Protein AF-C4YUL5-F1 (afdb_monomer)

Secondary structure (DSSP, 8-state):
--PPPPTTS------HHHHHHHHHHHHHHHHHHHHHHHTTTTT---SSHHHHHHHHHHHHHHHHH-S-PPPHHHHH--

Radius of gyration: 16.3 Å; Cα contacts (8 Å, |Δi|>4): 31; chains: 1; bounding box: 32×28×41 Å

Solvent-accessible surface area (backbone atoms only — not comparable to full-atom values): 4941 Å² total; per-residue (Å²): 133,93,71,81,88,54,96,87,56,84,89,64,94,69,54,72,65,59,53,51,54,51,51,57,49,52,48,53,50,55,52,51,54,48,37,34,60,72,40,44,53,86,77,57,82,68,90,42,70,70,60,45,52,52,43,50,53,51,18,52,53,50,53,71,73,42,87,83,67,91,46,73,68,65,64,73,77,108

Structure (mmCIF, N/CA/C/O backbone):
data_AF-C4YUL5-F1
#
_entry.id   AF-C4YUL5-F1
#
loop_
_atom_site.group_PDB
_atom_site.id
_atom_site.type_symbol
_atom_site.label_atom_id
_atom_site.label_alt_id
_atom_site.label_comp_id
_atom_site.label_asym_id
_atom_site.label_entity_id
_atom_site.label_seq_id
_atom_site.pdbx_PDB_ins_code
_atom_site.Cartn_x
_atom_site.Cartn_y
_atom_site.Cartn_z
_atom_site.occupancy
_atom_site.B_iso_or_equiv
_atom_site.auth_seq_id
_atom_site.auth_comp_id
_atom_site.auth_asym_id
_atom_site.auth_atom_id
_atom_site.pdbx_PDB_model_num
ATOM 1 N N . MET A 1 1 ? -13.418 14.850 0.918 1.00 50.69 1 MET A N 1
ATOM 2 C CA . MET A 1 1 ? -12.191 14.231 1.471 1.00 50.69 1 MET A CA 1
ATOM 3 C C . MET A 1 1 ? -12.482 13.747 2.886 1.00 50.69 1 MET A C 1
ATOM 5 O O . MET A 1 1 ? -12.683 14.571 3.761 1.00 50.69 1 MET A O 1
ATOM 9 N N . VAL A 1 2 ? -12.577 12.432 3.104 1.00 56.78 2 VAL A N 1
ATOM 10 C CA . VAL A 1 2 ? -12.750 11.849 4.449 1.00 56.78 2 VAL A CA 1
ATOM 11 C C . VAL A 1 2 ? -11.370 11.770 5.105 1.00 56.78 2 VAL A C 1
ATOM 13 O O . VAL A 1 2 ? -10.516 11.011 4.635 1.00 56.78 2 VAL A O 1
ATOM 16 N N . THR A 1 3 ? -11.136 12.622 6.103 1.00 65.19 3 THR A N 1
ATOM 17 C CA . THR A 1 3 ? -9.846 12.820 6.782 1.00 65.19 3 THR A CA 1
ATOM 18 C C . THR A 1 3 ? -9.699 11.908 7.997 1.00 65.19 3 THR A C 1
ATOM 20 O O . THR A 1 3 ? -10.695 11.551 8.622 1.00 65.19 3 THR A O 1
ATOM 23 N N . ARG A 1 4 ? -8.458 11.578 8.383 1.00 65.56 4 ARG A N 1
ATOM 24 C CA . ARG A 1 4 ? -8.189 10.962 9.695 1.00 65.56 4 ARG A CA 1
ATOM 25 C C . ARG A 1 4 ? -8.718 11.863 10.814 1.00 65.56 4 ARG A C 1
ATOM 27 O O . ARG A 1 4 ? -8.700 13.089 10.682 1.00 65.56 4 ARG A O 1
ATOM 34 N N . VAL A 1 5 ? -9.164 11.250 11.909 1.00 70.88 5 VAL A N 1
ATOM 35 C CA . VAL A 1 5 ? -9.554 11.979 13.121 1.00 70.88 5 VAL A CA 1
ATOM 36 C C . VAL A 1 5 ? -8.304 12.654 13.684 1.00 70.88 5 VAL A C 1
ATOM 38 O O . VAL A 1 5 ? -7.320 11.983 13.987 1.00 70.88 5 VAL A O 1
ATOM 41 N N . LYS A 1 6 ? -8.309 13.987 13.774 1.00 70.19 6 LYS A N 1
ATOM 42 C CA . LYS A 1 6 ? -7.199 14.754 14.357 1.00 70.19 6 LYS A CA 1
ATOM 43 C C . LYS A 1 6 ? -7.400 14.877 15.866 1.00 70.19 6 LYS A C 1
ATOM 45 O O . LYS A 1 6 ? -8.527 15.064 16.315 1.00 70.19 6 LYS A O 1
ATOM 50 N N . LYS A 1 7 ? -6.304 14.891 16.631 1.00 67.69 7 LYS A N 1
ATOM 51 C CA . LYS A 1 7 ? -6.302 15.035 18.102 1.00 67.69 7 LYS A CA 1
ATOM 52 C C . LYS A 1 7 ? -7.082 16.262 18.624 1.00 67.69 7 LYS A C 1
ATOM 54 O O . LYS A 1 7 ? -7.594 16.215 19.729 1.00 67.69 7 LYS A O 1
ATOM 59 N N . ASN A 1 8 ? -7.222 17.319 17.814 1.00 73.75 8 ASN A N 1
ATOM 60 C CA . ASN A 1 8 ? -7.957 18.554 18.144 1.00 73.75 8 ASN A CA 1
ATOM 61 C C . ASN A 1 8 ? -9.380 18.640 17.547 1.00 73.75 8 ASN A C 1
ATOM 63 O O . ASN A 1 8 ? -9.966 19.722 17.506 1.00 73.75 8 ASN A O 1
ATOM 67 N N . MET A 1 9 ? -9.954 17.545 17.040 1.00 81.38 9 MET A N 1
ATOM 68 C CA . MET A 1 9 ? -11.352 17.552 16.593 1.00 81.38 9 MET A CA 1
ATOM 69 C C . MET A 1 9 ? -12.309 17.408 17.777 1.00 81.38 9 MET A C 1
ATOM 71 O O . MET A 1 9 ? -12.084 16.593 18.668 1.00 81.38 9 MET A O 1
ATOM 75 N N . LYS A 1 10 ? -13.416 18.163 17.756 1.00 74.56 10 LYS A N 1
ATOM 76 C CA . LYS A 1 10 ? -14.512 17.978 18.717 1.00 74.56 10 LYS A CA 1
ATOM 77 C C . LYS A 1 10 ? -14.979 16.521 18.654 1.00 74.56 10 LYS A C 1
ATOM 79 O O . LYS A 1 10 ? -15.289 16.026 17.569 1.00 74.56 10 LYS A O 1
ATOM 84 N N . ASN A 1 11 ? -15.015 15.846 19.803 1.00 68.00 11 ASN A N 1
ATOM 85 C CA . ASN A 1 11 ? -15.401 14.443 19.888 1.00 68.00 11 ASN A CA 1
ATOM 86 C C . ASN A 1 11 ? -16.895 14.303 19.566 1.00 68.00 11 ASN A C 1
ATOM 88 O O . ASN A 1 11 ? -17.753 14.538 20.413 1.00 68.00 11 ASN A O 1
ATOM 92 N N . LYS A 1 12 ? -17.207 13.965 18.315 1.00 72.06 12 LYS A N 1
ATOM 93 C CA . LYS A 1 12 ? -18.545 13.544 17.903 1.00 72.06 12 LYS A CA 1
ATOM 94 C C . LYS A 1 12 ? -18.618 12.030 18.072 1.00 72.06 12 LYS A C 1
ATOM 96 O O . LYS A 1 12 ? -17.666 11.344 17.706 1.00 72.06 12 LYS A O 1
ATOM 101 N N . LEU A 1 13 ? -19.730 11.514 18.604 1.00 72.12 13 LEU A N 1
ATOM 102 C CA . LEU A 1 13 ? -19.988 10.074 18.604 1.00 72.12 13 LEU A CA 1
ATOM 103 C C . LEU A 1 13 ? -19.931 9.593 17.147 1.00 72.12 13 LEU A C 1
ATOM 105 O O . LEU A 1 13 ? -20.792 9.931 16.336 1.00 72.12 13 LEU A O 1
ATOM 109 N N . MET A 1 14 ? -18.858 8.891 16.799 1.00 78.81 14 MET A N 1
ATOM 110 C CA . MET A 1 14 ? -18.666 8.337 15.469 1.00 78.81 14 MET A CA 1
ATOM 111 C C . MET A 1 14 ? -19.249 6.932 15.457 1.00 78.81 14 MET A C 1
ATOM 113 O O . MET A 1 14 ? -19.037 6.170 16.403 1.00 78.81 14 MET A O 1
ATOM 117 N N . SER A 1 15 ? -19.976 6.585 14.396 1.00 82.31 15 SER A N 1
ATOM 118 C CA . SER A 1 15 ? -20.493 5.229 14.254 1.00 82.31 15 SER A CA 1
ATOM 119 C C . SER A 1 15 ? -19.334 4.229 14.226 1.00 82.31 15 SER A C 1
ATOM 121 O O . SER A 1 15 ? -18.267 4.495 13.663 1.00 82.31 15 SER A O 1
ATOM 123 N N . MET A 1 16 ? -19.544 3.052 14.819 1.00 78.50 16 MET A N 1
ATOM 124 C CA . MET A 1 16 ? -18.566 1.960 14.793 1.00 78.50 16 MET A CA 1
ATOM 125 C C . MET A 1 16 ? -18.185 1.579 13.355 1.00 78.50 16 MET A C 1
ATOM 127 O O . MET A 1 16 ? -17.022 1.279 13.083 1.00 78.50 16 MET A O 1
ATOM 131 N N . LEU A 1 17 ? -19.138 1.668 12.422 1.00 81.62 17 LEU A N 1
ATOM 132 C CA . LEU A 1 17 ? -18.898 1.431 10.999 1.00 81.62 17 LEU A CA 1
ATOM 133 C C . LEU A 1 17 ? -17.925 2.460 10.418 1.00 81.62 17 LEU A C 1
ATOM 135 O O . LEU A 1 17 ? -16.906 2.079 9.846 1.00 81.62 17 LEU A O 1
ATOM 139 N N . ASP A 1 18 ? -18.171 3.749 10.645 1.00 82.12 18 ASP A N 1
ATOM 140 C CA . ASP A 1 18 ? -17.300 4.827 10.161 1.00 82.12 18 ASP A CA 1
ATOM 141 C C . ASP A 1 18 ? -15.872 4.683 10.704 1.00 82.12 18 ASP A C 1
ATOM 143 O O . ASP A 1 18 ? -14.896 4.886 9.977 1.00 82.12 18 ASP A O 1
ATOM 147 N N . LYS A 1 19 ? -15.730 4.240 11.961 1.00 80.81 19 LYS A N 1
ATOM 148 C CA . LYS A 1 19 ? -14.424 3.950 12.571 1.00 80.81 19 LYS A CA 1
ATOM 149 C C . LYS A 1 19 ? -13.681 2.829 11.846 1.00 80.81 19 LYS A C 1
ATOM 151 O O . LYS A 1 19 ? -12.492 2.970 11.560 1.0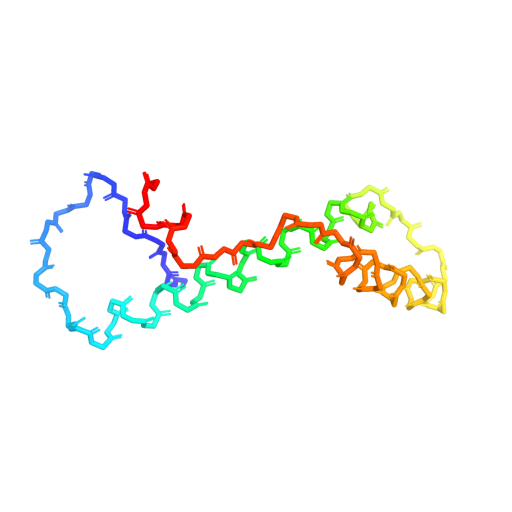0 80.81 19 LYS A O 1
ATOM 156 N N . ILE A 1 20 ? -14.367 1.738 11.513 1.00 82.88 20 ILE A N 1
ATOM 157 C CA . ILE A 1 20 ? -13.775 0.611 10.778 1.00 82.88 20 ILE A CA 1
ATOM 158 C C . ILE A 1 20 ? -13.391 1.032 9.354 1.00 82.88 20 ILE A C 1
ATOM 160 O O . ILE A 1 20 ? -12.298 0.690 8.892 1.00 82.88 20 ILE A O 1
ATOM 164 N N . LEU A 1 21 ? -14.243 1.797 8.664 1.00 84.62 21 LEU A N 1
ATOM 165 C CA . LEU A 1 21 ? -13.938 2.309 7.324 1.00 84.62 21 LEU A CA 1
ATOM 166 C C . LEU A 1 21 ? -12.690 3.205 7.327 1.00 84.62 21 LEU A C 1
ATOM 168 O O . LEU A 1 21 ? -11.828 3.064 6.454 1.00 84.62 21 LEU A O 1
ATOM 172 N N . LEU A 1 22 ? -12.551 4.081 8.325 1.00 83.81 22 LEU A N 1
ATOM 173 C CA . LEU A 1 22 ? -11.377 4.945 8.474 1.00 83.81 22 LEU A CA 1
ATOM 174 C C . LEU A 1 22 ? -10.087 4.151 8.707 1.00 83.81 22 LEU A C 1
ATOM 176 O O . LEU A 1 22 ? -9.065 4.471 8.099 1.00 83.81 22 LEU A O 1
ATOM 180 N N . LEU A 1 23 ? -10.128 3.099 9.530 1.00 81.81 23 LEU A N 1
ATOM 181 C CA . LEU A 1 23 ? -8.966 2.239 9.783 1.00 81.81 23 LEU A CA 1
ATOM 182 C C . LEU A 1 23 ? -8.536 1.468 8.530 1.00 81.81 23 LEU A C 1
ATOM 184 O O . LEU A 1 23 ? -7.351 1.451 8.193 1.00 81.81 23 LEU A O 1
ATOM 188 N N . LYS A 1 24 ? -9.492 0.884 7.795 1.00 83.50 24 LYS A N 1
ATOM 189 C CA . LYS A 1 24 ? -9.206 0.201 6.522 1.00 83.50 24 LYS A CA 1
ATOM 190 C C . LYS A 1 24 ? -8.567 1.152 5.510 1.00 83.50 24 LYS A C 1
ATOM 192 O O . LYS A 1 24 ? -7.598 0.788 4.850 1.00 83.50 24 LYS A O 1
ATOM 197 N N . LYS A 1 25 ? -9.058 2.390 5.424 1.00 85.12 25 LYS A N 1
ATOM 198 C CA . LYS A 1 25 ? -8.475 3.410 4.548 1.00 85.12 25 LYS A CA 1
ATOM 199 C C . LYS A 1 25 ? -7.066 3.820 4.990 1.00 85.12 25 LYS A C 1
ATOM 201 O O . LYS A 1 25 ? -6.182 3.928 4.146 1.00 85.12 25 LYS A O 1
ATOM 206 N N . ALA A 1 26 ? -6.841 4.006 6.291 1.00 83.12 26 ALA A N 1
ATOM 207 C CA . ALA A 1 26 ? -5.528 4.356 6.829 1.00 83.12 26 ALA A CA 1
ATOM 208 C C . ALA A 1 26 ? -4.472 3.278 6.526 1.00 83.12 26 ALA A C 1
ATOM 210 O O . ALA A 1 26 ? -3.351 3.622 6.157 1.00 83.12 26 ALA A O 1
ATOM 211 N N . LEU A 1 27 ? -4.843 1.993 6.598 1.00 83.88 27 LEU A N 1
ATOM 212 C CA . LEU A 1 27 ? -3.985 0.886 6.160 1.00 83.88 27 LEU A CA 1
ATOM 213 C C . LEU A 1 27 ? -3.619 1.002 4.682 1.00 83.88 27 LEU A C 1
ATOM 215 O O . LEU A 1 27 ? -2.438 0.954 4.349 1.00 83.88 27 LEU A O 1
ATOM 219 N N . ILE A 1 28 ? -4.614 1.176 3.808 1.00 84.69 28 ILE A N 1
ATOM 220 C CA . ILE A 1 28 ? -4.399 1.266 2.357 1.00 84.69 28 ILE A CA 1
ATOM 221 C C . ILE A 1 28 ? -3.476 2.445 2.023 1.00 84.69 28 ILE A C 1
ATOM 223 O O . ILE A 1 28 ? -2.531 2.282 1.254 1.00 84.69 28 ILE A O 1
ATOM 227 N N . GLU A 1 29 ? -3.690 3.609 2.643 1.00 85.12 29 GLU A N 1
ATOM 228 C CA . GLU A 1 29 ? -2.811 4.772 2.476 1.00 85.12 29 GLU A CA 1
ATOM 229 C C . GLU A 1 29 ? -1.374 4.470 2.928 1.00 85.12 29 GLU A C 1
ATOM 231 O O . GLU A 1 29 ? -0.432 4.767 2.197 1.00 85.12 29 GLU A O 1
ATOM 236 N N . SER A 1 30 ? -1.185 3.841 4.091 1.00 83.38 30 SER A N 1
ATOM 237 C CA . SER A 1 30 ? 0.149 3.489 4.600 1.00 83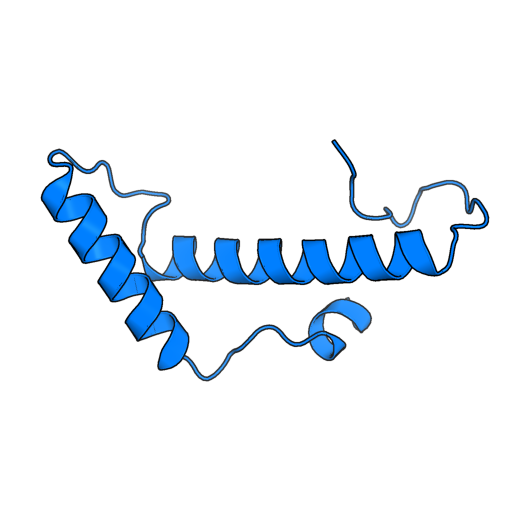.38 30 SER A CA 1
ATOM 238 C C . SER A 1 30 ? 0.873 2.462 3.724 1.00 83.38 30 SER A C 1
ATOM 240 O O . SER A 1 30 ? 2.083 2.582 3.516 1.00 83.38 30 SER A O 1
ATOM 242 N N . VAL A 1 31 ? 0.157 1.473 3.181 1.00 84.44 31 VAL A N 1
ATOM 243 C CA . VAL A 1 31 ? 0.704 0.513 2.207 1.00 84.44 31 VAL A CA 1
ATOM 244 C C . VAL A 1 31 ? 1.142 1.243 0.939 1.00 84.44 31 VAL A C 1
ATOM 246 O O . VAL A 1 31 ? 2.271 1.068 0.481 1.00 84.44 31 VAL A O 1
ATOM 249 N N . PHE A 1 32 ? 0.284 2.107 0.400 1.00 83.88 32 PHE A N 1
ATOM 250 C CA . PHE A 1 32 ? 0.562 2.822 -0.841 1.00 83.88 32 PHE A CA 1
ATOM 251 C C . PHE A 1 32 ? 1.727 3.811 -0.704 1.00 83.88 32 PHE A C 1
ATOM 253 O O . PHE A 1 32 ? 2.570 3.897 -1.598 1.00 83.88 32 PHE A O 1
ATOM 260 N N . SER A 1 33 ? 1.833 4.504 0.433 1.00 82.75 33 SER A N 1
ATOM 261 C CA . SER A 1 33 ? 2.982 5.365 0.738 1.00 82.75 33 SER A CA 1
ATOM 262 C C . SER A 1 33 ? 4.293 4.575 0.798 1.00 82.75 33 SER A C 1
ATOM 264 O O . SER A 1 33 ? 5.299 5.024 0.252 1.00 82.75 33 SER A O 1
ATOM 266 N N . LYS A 1 34 ? 4.294 3.367 1.380 1.00 80.81 34 LYS A N 1
ATOM 267 C CA . LYS A 1 34 ? 5.481 2.493 1.382 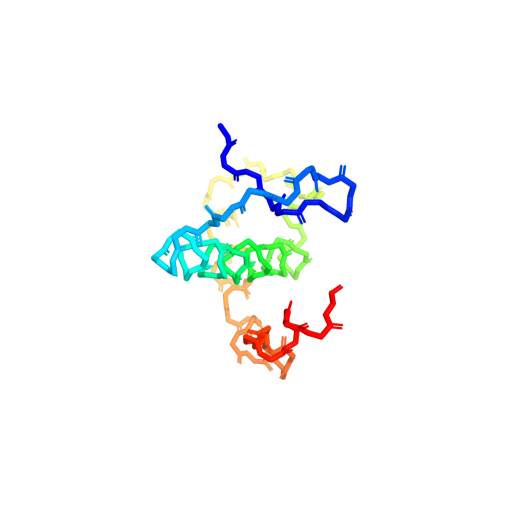1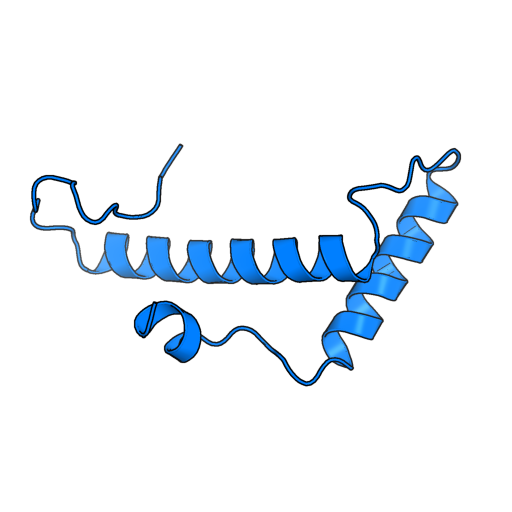.00 80.81 34 LYS A CA 1
ATOM 268 C C . LYS A 1 34 ? 5.873 2.038 -0.022 1.00 80.81 34 LYS A C 1
ATOM 270 O O . LYS A 1 34 ? 7.049 2.097 -0.365 1.00 80.81 34 LYS A O 1
ATOM 275 N N . ILE A 1 35 ? 4.908 1.622 -0.844 1.00 83.75 35 ILE A N 1
ATOM 276 C CA . ILE A 1 35 ? 5.170 1.190 -2.227 1.00 83.75 35 ILE A CA 1
ATOM 277 C C . ILE A 1 35 ? 5.771 2.339 -3.050 1.00 83.75 35 ILE A C 1
ATOM 279 O O . ILE A 1 35 ? 6.737 2.128 -3.783 1.00 83.75 35 ILE A O 1
ATOM 283 N N . LYS A 1 36 ? 5.257 3.565 -2.894 1.00 80.81 36 LYS A N 1
ATOM 284 C CA . 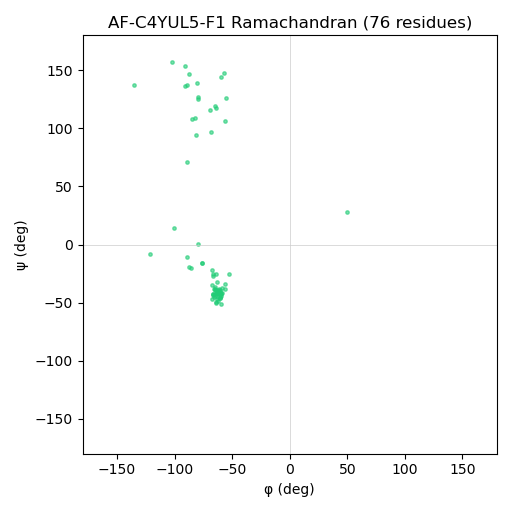LYS A 1 36 ? 5.813 4.755 -3.558 1.00 80.81 36 LYS A CA 1
ATOM 285 C C . LYS A 1 36 ? 7.263 5.030 -3.168 1.00 80.81 36 LYS A C 1
ATOM 287 O O . LYS A 1 36 ? 8.081 5.288 -4.053 1.00 80.81 36 LYS A O 1
ATOM 292 N N . LEU A 1 37 ? 7.566 4.943 -1.873 1.00 80.25 37 LEU A N 1
ATOM 293 C CA . LEU A 1 37 ? 8.913 5.140 -1.341 1.00 80.25 37 LEU A CA 1
ATOM 294 C C . LEU A 1 37 ? 9.883 4.070 -1.865 1.00 80.25 37 LEU A C 1
ATOM 296 O O . LEU A 1 37 ? 10.939 4.403 -2.402 1.00 80.25 37 LEU A O 1
ATOM 300 N N . LEU A 1 38 ? 9.502 2.790 -1.776 1.00 78.06 38 LEU A N 1
ATOM 301 C CA . LEU A 1 38 ? 10.316 1.657 -2.235 1.00 78.06 38 LEU A CA 1
ATOM 302 C C . LEU A 1 38 ? 10.547 1.680 -3.752 1.00 78.06 38 LEU A C 1
ATOM 304 O O . LEU A 1 38 ? 11.646 1.383 -4.214 1.00 78.06 38 LEU A O 1
ATOM 308 N N . GLY A 1 39 ? 9.530 2.054 -4.530 1.00 73.50 39 GLY A N 1
ATOM 309 C CA . GLY A 1 39 ? 9.620 2.177 -5.985 1.00 73.50 39 GLY A CA 1
ATOM 310 C C . GLY A 1 39 ? 10.284 3.466 -6.479 1.00 73.50 39 GLY A C 1
ATOM 311 O O . GLY A 1 39 ? 10.354 3.668 -7.689 1.00 73.50 39 GLY A O 1
ATOM 312 N N . LYS A 1 40 ? 10.736 4.357 -5.577 1.00 68.81 40 LYS A N 1
ATOM 313 C CA . LYS A 1 40 ? 11.245 5.710 -5.892 1.00 68.81 40 LYS A CA 1
ATOM 314 C C . LYS A 1 40 ? 10.307 6.515 -6.810 1.00 68.81 40 LYS A C 1
ATOM 316 O O . LYS A 1 40 ? 10.747 7.404 -7.541 1.00 68.81 40 LYS A O 1
ATOM 321 N N . PHE A 1 41 ? 9.006 6.232 -6.752 1.00 69.50 41 PHE A N 1
ATOM 322 C CA . PHE A 1 41 ? 7.993 6.865 -7.601 1.00 69.50 41 PHE A CA 1
ATOM 323 C C . PHE A 1 41 ? 7.861 8.365 -7.342 1.00 69.50 41 PHE A C 1
ATOM 325 O O . PHE A 1 41 ? 7.465 9.105 -8.233 1.00 69.50 41 PHE A O 1
ATOM 332 N N . GLU A 1 42 ? 8.208 8.822 -6.138 1.00 62.12 42 GLU A N 1
ATOM 333 C CA . GLU A 1 42 ? 8.121 10.238 -5.770 1.00 62.12 42 GLU A CA 1
ATOM 334 C C . GLU A 1 42 ? 9.101 11.125 -6.550 1.00 62.12 42 GLU A C 1
ATOM 336 O O . GLU A 1 42 ? 8.825 12.303 -6.749 1.00 62.12 42 GLU A O 1
ATOM 341 N N . HIS A 1 43 ? 10.215 10.562 -7.031 1.00 61.28 43 HIS A N 1
ATOM 342 C CA . HIS A 1 43 ? 11.273 11.316 -7.717 1.00 61.28 43 HIS A CA 1
ATOM 343 C C . HIS A 1 43 ? 11.543 10.829 -9.151 1.00 61.28 43 HIS A C 1
ATOM 345 O O . HIS A 1 43 ? 12.291 11.469 -9.891 1.00 61.28 43 HIS A O 1
ATOM 351 N N . SER A 1 44 ? 10.948 9.709 -9.573 1.00 63.97 44 SER A N 1
ATOM 352 C CA . SER A 1 44 ? 11.181 9.142 -10.902 1.00 63.97 44 SER A CA 1
ATOM 353 C C . SER A 1 44 ? 10.270 9.777 -11.954 1.00 63.97 44 SER A C 1
ATOM 355 O O . SER A 1 44 ? 9.068 9.517 -12.016 1.00 63.97 44 SER A O 1
ATOM 357 N N . ARG A 1 45 ? 10.845 10.607 -12.833 1.00 67.06 45 ARG A N 1
ATOM 358 C CA . ARG A 1 45 ? 10.168 11.063 -14.058 1.00 67.06 45 ARG A CA 1
ATOM 359 C C . ARG A 1 45 ? 10.312 9.981 -15.123 1.00 67.06 45 ARG A C 1
ATOM 361 O O . ARG A 1 45 ? 11.310 9.933 -15.842 1.00 67.06 45 ARG A O 1
ATOM 368 N N . HIS A 1 46 ? 9.322 9.102 -15.227 1.00 72.00 46 HIS A N 1
ATOM 369 C CA . HIS A 1 46 ? 9.327 8.060 -16.250 1.00 72.00 46 HIS A CA 1
ATOM 370 C C . HIS A 1 46 ? 9.138 8.676 -17.647 1.00 72.00 46 HIS A C 1
ATOM 372 O O . HIS A 1 46 ? 8.091 9.240 -17.947 1.00 72.00 46 HIS A O 1
ATOM 378 N N . ARG A 1 47 ? 10.153 8.560 -18.517 1.00 74.12 47 ARG A N 1
ATOM 379 C CA . ARG A 1 47 ? 10.071 8.977 -19.935 1.00 74.12 47 ARG A CA 1
ATOM 380 C C . ARG A 1 47 ? 9.284 7.999 -20.818 1.00 74.12 47 ARG A C 1
ATOM 382 O O . ARG A 1 47 ? 8.907 8.360 -21.923 1.00 74.12 47 ARG A O 1
ATOM 389 N N . SER A 1 48 ? 9.049 6.774 -20.345 1.00 82.19 48 SER A N 1
ATOM 390 C CA . SER A 1 48 ? 8.309 5.724 -21.052 1.00 82.19 48 SER A CA 1
ATOM 391 C C . SER A 1 48 ? 7.330 5.032 -20.108 1.00 82.19 48 SER A C 1
ATOM 393 O O . SER A 1 48 ? 7.679 4.704 -18.969 1.00 82.19 48 SER A O 1
ATOM 395 N N . VAL A 1 49 ? 6.116 4.790 -20.607 1.00 82.31 49 VAL A N 1
ATOM 396 C CA . VAL A 1 49 ? 5.025 4.120 -19.888 1.00 82.31 49 VAL A CA 1
ATOM 397 C C . VAL A 1 49 ? 5.405 2.681 -19.533 1.00 82.31 49 VAL A C 1
ATOM 399 O O . VAL A 1 49 ? 5.207 2.256 -18.398 1.00 82.31 49 VAL A O 1
ATOM 402 N N . THR A 1 50 ? 6.040 1.951 -20.451 1.00 86.00 50 THR A N 1
ATOM 403 C CA . THR A 1 50 ? 6.489 0.569 -20.217 1.00 86.00 50 THR A CA 1
ATOM 404 C C . THR A 1 50 ? 7.473 0.487 -19.054 1.00 86.00 50 THR A C 1
ATOM 406 O O . THR A 1 50 ? 7.347 -0.376 -18.189 1.00 86.00 50 THR A O 1
ATOM 409 N N . ASN A 1 51 ? 8.415 1.431 -18.975 1.00 81.06 51 ASN A N 1
ATOM 410 C CA . ASN A 1 51 ? 9.382 1.461 -17.882 1.00 81.06 51 ASN A CA 1
ATOM 411 C C . ASN A 1 51 ? 8.709 1.779 -16.533 1.00 81.06 51 ASN A C 1
ATOM 413 O O . ASN A 1 51 ? 9.088 1.222 -15.505 1.00 81.06 51 ASN A O 1
ATOM 417 N N . ALA A 1 52 ? 7.668 2.620 -16.527 1.00 82.00 52 ALA A N 1
ATOM 418 C CA . ALA A 1 52 ? 6.871 2.878 -15.327 1.00 82.00 52 ALA A CA 1
ATOM 419 C C . ALA A 1 52 ? 6.170 1.606 -14.812 1.00 82.00 52 ALA A C 1
ATOM 421 O O . ALA A 1 52 ? 6.204 1.337 -13.611 1.00 82.00 52 ALA A O 1
ATOM 422 N N . PHE A 1 53 ? 5.599 0.788 -15.705 1.00 86.31 53 PHE A N 1
ATOM 423 C CA . PHE A 1 53 ? 4.979 -0.489 -15.328 1.00 86.31 53 PHE A CA 1
ATOM 424 C C . PHE A 1 53 ? 5.988 -1.478 -14.737 1.00 86.31 53 PHE A C 1
ATOM 426 O O . PHE A 1 53 ? 5.697 -2.103 -13.718 1.00 86.31 53 PHE A O 1
ATOM 433 N N . VAL A 1 54 ? 7.190 -1.577 -15.311 1.00 86.38 54 VAL A N 1
ATOM 434 C CA . VAL A 1 54 ? 8.258 -2.434 -14.768 1.00 86.38 54 VAL A CA 1
ATOM 435 C C . VAL A 1 54 ? 8.644 -1.995 -13.353 1.00 86.38 54 VAL A C 1
ATOM 437 O O . VAL A 1 54 ? 8.699 -2.825 -12.445 1.00 86.38 54 VAL A O 1
ATOM 440 N N . HIS A 1 55 ? 8.827 -0.691 -13.123 1.00 84.75 55 HIS A N 1
ATOM 441 C CA . HIS A 1 55 ? 9.090 -0.165 -11.780 1.00 84.75 55 HIS A CA 1
ATOM 442 C C . HIS A 1 55 ? 7.921 -0.405 -10.809 1.00 84.75 55 HIS A C 1
ATOM 444 O O . HIS A 1 55 ? 8.158 -0.647 -9.625 1.00 84.75 55 HIS A O 1
ATOM 450 N N . MET A 1 56 ? 6.673 -0.401 -11.291 1.00 84.75 56 MET A N 1
ATOM 451 C CA . MET A 1 56 ? 5.488 -0.673 -10.466 1.00 84.75 56 MET A CA 1
ATOM 452 C C . MET A 1 56 ? 5.463 -2.125 -9.993 1.00 84.75 56 MET A C 1
ATOM 454 O O . MET A 1 56 ? 5.279 -2.382 -8.804 1.00 84.75 56 MET A O 1
ATOM 458 N N . VAL A 1 57 ? 5.709 -3.070 -10.901 1.00 88.12 57 VAL A N 1
ATOM 459 C CA . VAL A 1 57 ? 5.778 -4.500 -10.572 1.00 88.12 57 VAL A CA 1
ATOM 460 C C . VAL A 1 57 ? 6.961 -4.785 -9.642 1.00 88.12 57 VAL A C 1
ATOM 462 O O . VAL A 1 57 ? 6.795 -5.477 -8.639 1.00 88.12 57 VAL A O 1
ATOM 465 N N . ALA A 1 58 ? 8.128 -4.187 -9.897 1.00 86.12 58 ALA A N 1
ATOM 466 C CA . ALA A 1 58 ? 9.294 -4.324 -9.025 1.00 86.12 58 ALA A CA 1
ATOM 467 C C . ALA A 1 58 ? 9.031 -3.791 -7.603 1.00 86.12 58 ALA A C 1
ATOM 469 O O . ALA A 1 58 ? 9.417 -4.428 -6.623 1.00 86.12 58 ALA A O 1
ATOM 470 N N . ALA A 1 59 ? 8.329 -2.660 -7.468 1.00 85.94 59 ALA A N 1
ATOM 471 C CA . ALA A 1 59 ? 7.955 -2.109 -6.166 1.00 85.94 59 ALA A CA 1
ATOM 472 C C . ALA A 1 59 ? 6.989 -3.026 -5.394 1.00 85.94 59 ALA A C 1
ATOM 474 O O . ALA A 1 59 ? 7.111 -3.150 -4.175 1.00 85.94 59 ALA A O 1
ATOM 475 N N . LEU A 1 60 ? 6.065 -3.701 -6.089 1.00 86.06 60 LEU A N 1
ATOM 476 C CA . LEU A 1 60 ? 5.165 -4.689 -5.484 1.00 86.06 60 LEU A CA 1
ATOM 477 C C . LEU A 1 60 ? 5.919 -5.930 -4.990 1.00 86.06 60 LEU A C 1
ATOM 479 O O . LEU A 1 60 ? 5.670 -6.386 -3.875 1.00 86.06 60 LEU A O 1
ATOM 483 N N . ILE A 1 61 ? 6.861 -6.448 -5.782 1.00 86.75 61 ILE A N 1
ATOM 484 C CA . ILE A 1 61 ? 7.697 -7.595 -5.394 1.00 86.75 61 ILE A CA 1
ATOM 485 C C . ILE A 1 61 ? 8.564 -7.234 -4.183 1.00 86.75 61 ILE A C 1
ATOM 487 O O . ILE A 1 61 ? 8.589 -7.969 -3.198 1.00 86.75 61 ILE A O 1
ATOM 491 N N . ASN A 1 62 ? 9.210 -6.066 -4.212 1.00 84.12 62 ASN A N 1
ATOM 492 C CA . ASN A 1 62 ? 10.021 -5.589 -3.095 1.00 84.12 62 ASN A CA 1
ATOM 493 C C . ASN A 1 62 ? 9.177 -5.398 -1.822 1.00 84.12 62 ASN A C 1
ATOM 495 O O . ASN A 1 62 ? 9.602 -5.754 -0.730 1.00 84.12 62 ASN A O 1
ATOM 499 N N . TYR A 1 63 ? 7.941 -4.905 -1.954 1.00 83.62 63 TYR A N 1
ATOM 500 C CA . TYR A 1 63 ? 7.012 -4.814 -0.828 1.00 83.62 63 TYR A CA 1
ATOM 501 C C . TYR A 1 63 ? 6.650 -6.189 -0.238 1.00 83.62 63 TYR A C 1
ATOM 503 O O . TYR A 1 63 ? 6.570 -6.314 0.981 1.00 83.62 63 TYR A O 1
ATOM 511 N N . GLN A 1 64 ? 6.470 -7.225 -1.068 1.00 84.25 64 GLN A N 1
ATOM 512 C CA . GLN A 1 64 ? 6.225 -8.596 -0.592 1.00 84.25 64 GLN A CA 1
ATOM 513 C C . GLN A 1 64 ? 7.419 -9.172 0.179 1.00 84.25 64 GLN A C 1
ATOM 515 O O . GLN A 1 64 ? 7.220 -9.838 1.197 1.00 84.25 64 GLN A O 1
ATOM 520 N N . MET A 1 65 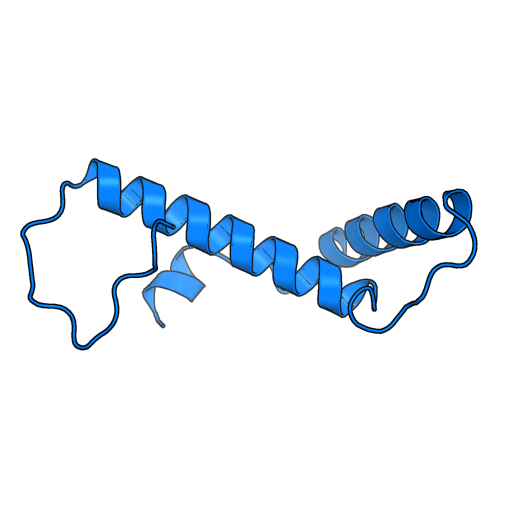? 8.635 -8.886 -0.294 1.00 82.56 65 MET A N 1
ATOM 521 C CA . MET A 1 65 ? 9.895 -9.300 0.332 1.00 82.56 65 MET A CA 1
ATOM 522 C C . MET A 1 65 ? 10.263 -8.473 1.570 1.00 82.56 65 MET A C 1
ATOM 524 O O . MET A 1 65 ? 11.127 -8.877 2.337 1.00 82.56 65 MET A O 1
ATOM 528 N N . SER A 1 66 ? 9.632 -7.315 1.775 1.00 76.81 66 SER A N 1
ATOM 529 C CA . SER A 1 66 ? 9.922 -6.449 2.914 1.00 76.81 66 SER A CA 1
ATOM 530 C C . SER A 1 66 ? 9.232 -6.958 4.184 1.00 76.81 66 SER A C 1
ATOM 532 O O . SER A 1 66 ? 8.010 -7.125 4.225 1.00 76.81 66 SER A O 1
ATOM 534 N N . ASP A 1 67 ? 10.004 -7.141 5.256 1.00 67.12 67 ASP A N 1
ATOM 535 C CA . ASP A 1 67 ? 9.503 -7.659 6.539 1.00 67.12 67 ASP A CA 1
ATOM 536 C C . ASP A 1 67 ? 8.549 -6.687 7.259 1.00 67.12 67 ASP A C 1
ATOM 538 O O . ASP A 1 67 ? 7.701 -7.081 8.060 1.00 67.12 67 ASP A O 1
ATOM 542 N N . ASN A 1 68 ? 8.624 -5.392 6.938 1.00 67.3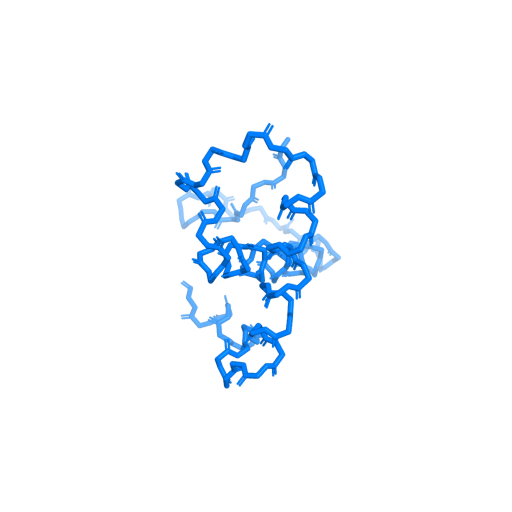8 68 ASN A N 1
ATOM 543 C CA . ASN A 1 68 ? 7.879 -4.339 7.626 1.00 67.38 68 ASN A CA 1
ATOM 544 C C . ASN A 1 68 ? 6.500 -4.092 7.001 1.00 67.38 68 ASN A C 1
ATOM 546 O O . ASN A 1 68 ? 6.244 -3.038 6.398 1.00 67.38 68 ASN A O 1
ATOM 550 N N . LYS A 1 69 ? 5.571 -5.031 7.181 1.00 71.88 69 LYS A N 1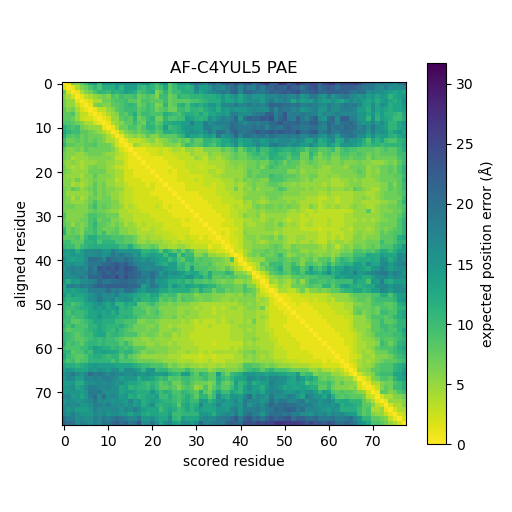
ATOM 551 C CA . LYS A 1 69 ? 4.180 -4.891 6.720 1.00 71.88 69 LYS A CA 1
ATOM 552 C C . LYS A 1 69 ? 3.385 -4.015 7.706 1.00 71.88 69 LYS A C 1
ATOM 554 O O . LYS A 1 69 ? 3.387 -4.295 8.902 1.00 71.88 69 LYS A O 1
ATOM 559 N N . PRO A 1 70 ? 2.734 -2.922 7.258 1.00 68.06 70 PRO A N 1
ATOM 560 C CA . PRO A 1 70 ? 1.896 -2.107 8.133 1.00 68.06 70 PRO A CA 1
ATOM 561 C C . PRO A 1 70 ? 0.709 -2.946 8.623 1.00 68.06 70 PRO A C 1
ATOM 563 O O . PRO A 1 70 ? -0.109 -3.404 7.827 1.00 68.06 70 PRO A O 1
ATOM 566 N N . SER A 1 71 ? 0.632 -3.164 9.932 1.00 63.66 71 SER A N 1
ATOM 567 C CA . SER A 1 71 ? -0.448 -3.907 10.581 1.00 63.66 71 SER A CA 1
ATOM 568 C C . SER A 1 71 ? -1.436 -2.948 11.244 1.00 63.66 71 SER A C 1
ATOM 570 O O . SER A 1 71 ? -1.090 -1.818 11.598 1.00 63.66 71 SER A O 1
ATOM 572 N N . ILE A 1 72 ? -2.673 -3.400 11.453 1.00 60.62 72 ILE A N 1
ATOM 573 C CA . ILE A 1 72 ? -3.710 -2.623 12.158 1.00 60.62 72 ILE A CA 1
ATOM 574 C C . ILE A 1 72 ? -3.218 -2.208 13.548 1.00 60.62 72 ILE A C 1
ATOM 576 O O . ILE A 1 72 ? -3.425 -1.071 13.957 1.00 60.62 72 ILE A O 1
ATOM 580 N N . THR A 1 73 ? -2.490 -3.096 14.227 1.00 57.56 73 THR A N 1
ATOM 581 C CA . THR A 1 73 ? -1.892 -2.854 15.542 1.00 57.56 73 THR A CA 1
ATOM 582 C C . THR A 1 73 ? -0.918 -1.676 15.516 1.00 57.56 73 THR A C 1
ATOM 584 O O . THR A 1 73 ? -0.979 -0.821 16.392 1.00 57.56 73 THR A O 1
ATOM 587 N N . SER A 1 74 ? -0.088 -1.558 14.471 1.00 56.50 74 SER A N 1
ATOM 588 C CA . SER A 1 74 ? 0.847 -0.430 14.322 1.00 56.50 74 SER A CA 1
ATOM 589 C C . SER A 1 74 ? 0.156 0.925 14.107 1.00 56.50 74 SER A C 1
ATOM 591 O O . SER A 1 74 ? 0.704 1.954 14.484 1.00 56.50 74 SER A O 1
ATOM 593 N N . LEU A 1 75 ? -1.057 0.937 13.542 1.00 54.22 75 LEU A N 1
ATOM 594 C CA . LEU A 1 75 ? -1.847 2.158 13.328 1.00 54.22 75 LEU A CA 1
ATOM 595 C C . LEU A 1 75 ? -2.715 2.546 14.528 1.00 54.22 75 LEU A C 1
ATOM 597 O O . LEU A 1 75 ? -3.169 3.681 14.594 1.00 54.22 75 LEU A O 1
ATOM 601 N N . LEU A 1 76 ? -2.983 1.607 15.436 1.00 52.34 76 LEU A N 1
ATOM 602 C CA . LEU A 1 76 ? -3.784 1.832 16.642 1.00 52.34 76 LEU A CA 1
ATOM 603 C C . LEU A 1 76 ? -2.929 2.387 17.799 1.00 52.34 76 LEU A C 1
ATOM 605 O O . LEU A 1 76 ? -3.464 2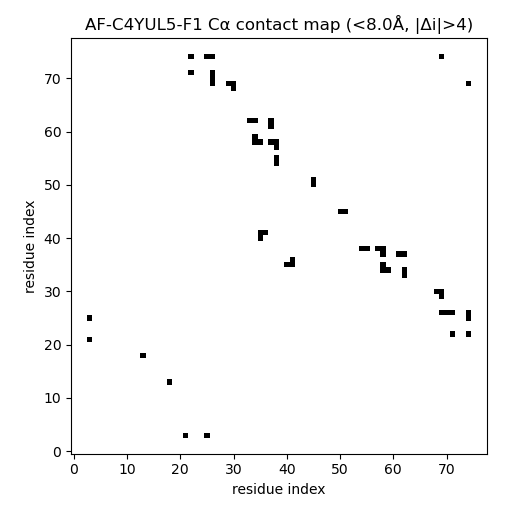.977 18.729 1.00 52.34 76 LEU A O 1
ATOM 609 N N . ILE A 1 77 ? -1.607 2.205 17.721 1.00 44.41 77 ILE A N 1
ATOM 610 C CA . ILE A 1 77 ? -0.614 2.669 18.706 1.00 44.41 77 ILE A CA 1
ATOM 611 C C . ILE A 1 77 ? -0.107 4.097 18.394 1.00 44.41 77 ILE A C 1
ATOM 613 O O . ILE A 1 77 ? 0.539 4.714 19.236 1.00 44.41 77 ILE A O 1
ATOM 617 N N . CYS A 1 78 ? -0.419 4.640 17.212 1.00 42.19 78 CYS A N 1
ATOM 618 C CA . CYS A 1 78 ? -0.018 5.980 16.770 1.00 42.19 78 CYS A CA 1
ATOM 619 C C . CYS A 1 78 ? -1.162 6.996 16.906 1.00 42.19 78 CYS A C 1
ATOM 621 O O . CYS A 1 78 ? -0.864 8.168 17.232 1.00 42.19 78 CYS A O 1
#

pLDDT: mean 75.23, std 10.9, range [42.19, 88.12]

Nearest PDB structures (foldseek):
  3vh5-assembly1_W  TM=4.289E-01  e=7.416E+00  Gallus gallus

Foldseek 3Di:
DDDDDDPPDDDDPDDPVVVVVNLVVVLVVVLVVQLCVQLVVVPDPDPDPVVVVVSSVVSVVVSVVDPDRDDSVNVVVD

Sequence (78 aa):
MVTRVKKNMKNKLMSMLDKILLLKKALIESVFSKIKLLGKFEHSRHRSVTNAFVHMVAALINYQMSDNKPSITSLLIC

Mean predicted aligned error: 9.07 Å